Protein AF-A0A845XDM5-F1 (afdb_monomer_lite)

Secondary structure (DSSP, 8-state):
--HHHHHHHHHTT--------TTSHHHHHHHHHHHHHSPPSEEEEEEEEETTEEEEEEEEEEPPPTT--TTSTT---EEEEEE---

Structure (mmCIF, N/CA/C/O backbone):
data_AF-A0A845XDM5-F1
#
_entry.id   AF-A0A845XDM5-F1
#
loop_
_atom_site.group_PDB
_atom_site.id
_atom_site.type_symbol
_atom_site.label_atom_id
_atom_site.label_alt_id
_atom_site.label_comp_id
_atom_site.label_asym_id
_atom_site.label_entity_id
_atom_site.label_seq_id
_atom_site.pdbx_PDB_ins_code
_atom_site.Cartn_x
_atom_site.Cartn_y
_atom_site.Cartn_z
_atom_site.occupancy
_atom_site.B_iso_or_equiv
_atom_site.auth_seq_id
_atom_site.auth_comp_id
_atom_site.auth_asym_id
_atom_site.auth_atom_id
_atom_site.pdbx_PDB_model_num
ATOM 1 N N . MET A 1 1 ? -16.145 0.564 -1.735 1.00 58.22 1 MET A N 1
ATOM 2 C CA . MET A 1 1 ? -16.248 -0.769 -1.115 1.00 58.22 1 MET A CA 1
ATOM 3 C C . MET A 1 1 ? -16.986 -0.608 0.191 1.00 58.22 1 MET A C 1
ATOM 5 O O . MET A 1 1 ? -16.623 0.280 0.957 1.00 58.22 1 MET A O 1
ATOM 9 N N . SER A 1 2 ? -18.062 -1.367 0.392 1.00 61.69 2 SER A N 1
ATOM 10 C CA . SER A 1 2 ? -18.792 -1.324 1.659 1.00 61.69 2 SER A CA 1
ATOM 11 C C . SER A 1 2 ? -18.017 -2.119 2.712 1.00 61.69 2 SER A C 1
ATOM 13 O O . SER A 1 2 ? -17.366 -3.108 2.381 1.00 61.69 2 SER A O 1
ATOM 15 N N . LYS A 1 3 ? -18.085 -1.702 3.978 1.00 59.41 3 LYS A N 1
ATOM 16 C CA . LYS A 1 3 ? -17.386 -2.370 5.090 1.00 59.41 3 LYS A CA 1
ATOM 17 C C . LYS A 1 3 ? -17.844 -3.824 5.279 1.00 59.41 3 LYS A C 1
ATOM 19 O O . LYS A 1 3 ? -17.028 -4.683 5.575 1.00 59.41 3 LYS A O 1
ATOM 24 N N . LYS A 1 4 ? -19.126 -4.108 5.011 1.00 69.88 4 LYS A N 1
ATOM 25 C CA . LYS A 1 4 ? -19.707 -5.462 5.068 1.00 69.88 4 LYS A CA 1
ATOM 26 C C . LYS A 1 4 ? -19.107 -6.413 4.028 1.00 69.88 4 LYS A C 1
ATOM 28 O O . LYS A 1 4 ? -19.161 -7.620 4.197 1.00 69.88 4 LYS A O 1
ATOM 33 N N . THR A 1 5 ? -18.531 -5.867 2.958 1.00 85.44 5 THR A N 1
ATOM 34 C CA . THR A 1 5 ? -18.013 -6.661 1.842 1.00 85.44 5 THR A CA 1
ATOM 35 C C . THR A 1 5 ? -16.686 -7.342 2.181 1.00 85.44 5 THR A C 1
ATOM 37 O O . THR A 1 5 ? -16.488 -8.467 1.751 1.00 85.44 5 THR A O 1
ATOM 40 N N . LEU A 1 6 ? -15.792 -6.707 2.952 1.00 90.19 6 LEU A N 1
ATOM 41 C CA . LEU A 1 6 ? -14.500 -7.323 3.304 1.00 90.19 6 LEU A CA 1
ATOM 42 C C . LEU A 1 6 ? -14.655 -8.430 4.345 1.00 90.19 6 LEU A C 1
ATOM 44 O O . LEU A 1 6 ? -14.086 -9.499 4.169 1.00 90.19 6 LEU A O 1
ATOM 48 N N . ALA A 1 7 ? -15.476 -8.195 5.374 1.00 90.25 7 ALA A N 1
ATOM 49 C CA . ALA A 1 7 ? -15.775 -9.205 6.387 1.00 90.25 7 ALA A CA 1
ATOM 50 C C . ALA A 1 7 ? -16.334 -10.489 5.751 1.00 90.25 7 ALA A C 1
ATOM 52 O O . ALA A 1 7 ? -15.795 -11.560 5.988 1.00 90.25 7 ALA A O 1
ATOM 53 N N . ALA A 1 8 ? -17.316 -10.367 4.850 1.00 92.19 8 ALA A N 1
ATOM 54 C CA . ALA A 1 8 ? -17.890 -11.517 4.152 1.00 92.19 8 ALA A CA 1
ATOM 55 C C . ALA A 1 8 ? -16.863 -12.288 3.299 1.00 92.19 8 ALA A C 1
ATOM 57 O O . ALA A 1 8 ? -16.918 -13.513 3.237 1.00 92.19 8 ALA A O 1
ATOM 58 N N . ILE A 1 9 ? -15.917 -11.591 2.652 1.00 93.38 9 ILE A N 1
ATOM 59 C CA . ILE A 1 9 ? -14.842 -12.240 1.883 1.00 93.38 9 ILE A CA 1
ATOM 60 C C . ILE A 1 9 ? -13.968 -13.089 2.817 1.00 93.38 9 ILE A C 1
ATOM 62 O O . ILE A 1 9 ? -13.792 -14.279 2.558 1.00 93.38 9 ILE A O 1
ATOM 66 N N . VAL A 1 10 ? -13.520 -12.513 3.936 1.00 92.88 10 VAL A N 1
ATOM 67 C CA . VAL A 1 10 ? -12.699 -13.215 4.935 1.00 92.88 10 VAL A CA 1
ATOM 68 C C . VAL A 1 10 ? -13.462 -14.385 5.569 1.00 92.88 10 VAL A C 1
ATOM 70 O O . VAL A 1 10 ? -12.928 -15.485 5.654 1.00 92.88 10 VAL A O 1
ATOM 73 N N . GLU A 1 11 ? -14.724 -14.186 5.959 1.00 94.12 11 GLU A N 1
ATOM 74 C CA . GLU A 1 11 ? -15.586 -15.232 6.538 1.00 94.12 11 GLU A CA 1
ATOM 75 C C . GLU A 1 11 ? -15.816 -16.401 5.573 1.00 94.12 11 GLU A C 1
ATOM 77 O O . GLU A 1 11 ? -15.891 -17.551 5.996 1.00 94.12 11 GLU A O 1
ATOM 82 N N . SER A 1 12 ? -15.881 -16.124 4.268 1.00 95.88 12 SER A N 1
ATOM 83 C CA . SER A 1 12 ? -15.986 -17.156 3.230 1.00 95.88 12 SER A CA 1
ATOM 84 C C . SER A 1 12 ? -14.661 -17.868 2.912 1.00 95.88 12 SER A C 1
ATOM 86 O O . SER A 1 12 ? -14.639 -18.723 2.029 1.00 95.88 12 SER A O 1
ATOM 88 N N . GLY A 1 13 ? -13.567 -17.520 3.602 1.00 94.94 13 GLY A N 1
ATOM 89 C CA . GLY A 1 13 ? -12.239 -18.108 3.404 1.00 94.94 13 GLY A CA 1
ATOM 90 C C . GLY A 1 13 ? -11.522 -17.640 2.136 1.00 94.94 13 GLY A C 1
ATOM 91 O O . GLY A 1 13 ? -10.609 -18.317 1.673 1.00 94.94 13 GLY A O 1
ATOM 92 N N . ASN A 1 14 ? -11.943 -16.514 1.554 1.00 94.94 14 ASN A N 1
ATOM 93 C CA . ASN A 1 14 ? -11.370 -15.976 0.324 1.00 94.94 14 ASN A CA 1
ATOM 94 C C . ASN A 1 14 ? -10.398 -14.824 0.611 1.00 94.94 14 ASN A C 1
ATOM 96 O O . ASN A 1 14 ? -10.610 -14.020 1.520 1.00 94.94 14 ASN A O 1
ATOM 100 N N . ASP A 1 15 ? -9.376 -14.696 -0.234 1.00 93.25 15 ASP A N 1
ATOM 101 C CA . ASP A 1 15 ? -8.462 -13.555 -0.221 1.00 93.25 15 ASP A CA 1
ATOM 102 C C . ASP A 1 15 ? -9.048 -12.347 -0.965 1.00 93.25 15 ASP A C 1
ATOM 104 O O . ASP A 1 15 ? -9.868 -12.475 -1.880 1.00 93.25 15 ASP A O 1
ATOM 108 N N . TYR A 1 16 ? -8.580 -11.146 -0.615 1.00 93.62 16 TYR A N 1
ATOM 109 C CA . TYR A 1 16 ? -8.929 -9.925 -1.335 1.00 93.62 16 TYR A CA 1
ATOM 110 C C . TYR A 1 16 ? -7.710 -9.081 -1.703 1.00 93.62 16 TYR A C 1
ATOM 112 O O . TYR A 1 16 ? -6.728 -8.989 -0.972 1.00 93.62 16 TYR A O 1
ATOM 120 N N . LEU A 1 17 ? -7.837 -8.357 -2.817 1.00 93.81 17 LEU A N 1
ATOM 121 C CA . LEU A 1 17 ? -6.937 -7.275 -3.202 1.00 93.81 17 LEU A CA 1
ATOM 122 C C . LEU A 1 17 ? -7.759 -6.009 -3.443 1.00 93.81 17 LEU A C 1
ATOM 124 O O . LEU A 1 17 ? -8.642 -5.975 -4.301 1.00 93.81 17 LEU A O 1
ATOM 128 N N . VAL A 1 18 ? -7.474 -4.948 -2.686 1.00 92.06 18 VAL A N 1
ATOM 129 C CA . VAL A 1 18 ? -8.220 -3.687 -2.770 1.00 92.06 18 VAL A CA 1
ATOM 130 C C . VAL A 1 18 ? -7.272 -2.529 -3.023 1.00 92.06 18 VAL A C 1
ATOM 132 O O . VAL A 1 18 ? -6.309 -2.309 -2.297 1.00 92.06 18 VAL A O 1
ATOM 135 N N . LYS A 1 19 ? -7.593 -1.727 -4.041 1.00 92.19 19 LYS A N 1
ATOM 136 C CA . LYS A 1 19 ? -6.873 -0.486 -4.323 1.00 92.19 19 LYS A CA 1
ATOM 137 C C . LYS A 1 19 ? -7.269 0.608 -3.331 1.00 92.19 19 LYS A C 1
ATOM 139 O O . LYS A 1 19 ? -8.442 0.983 -3.252 1.00 92.19 19 LYS A O 1
ATOM 144 N N . VAL A 1 20 ? -6.274 1.187 -2.665 1.00 90.31 20 VAL A N 1
ATOM 145 C CA . VAL A 1 20 ? -6.432 2.395 -1.845 1.00 90.31 20 VAL A CA 1
ATOM 146 C C . VAL A 1 20 ? -6.712 3.588 -2.762 1.00 90.31 20 VAL A C 1
ATOM 148 O O . VAL A 1 20 ? -5.993 3.830 -3.734 1.00 90.31 20 VAL A O 1
ATOM 151 N N . LYS A 1 21 ? -7.792 4.329 -2.494 1.00 88.06 21 LYS A N 1
ATOM 152 C CA . LYS A 1 21 ? -8.218 5.483 -3.302 1.00 88.06 21 LYS A CA 1
ATOM 153 C C . LYS A 1 21 ? -7.963 6.794 -2.557 1.00 88.06 21 LYS A C 1
ATOM 155 O O . LYS A 1 21 ? -8.172 6.874 -1.351 1.00 88.06 21 LYS A O 1
ATOM 160 N N . LYS A 1 22 ? -7.615 7.855 -3.295 1.00 88.25 22 LYS A N 1
ATOM 161 C CA . LYS A 1 22 ? -7.345 9.196 -2.736 1.00 88.25 22 LYS A CA 1
ATOM 162 C C . LYS A 1 22 ? -8.542 9.843 -2.027 1.00 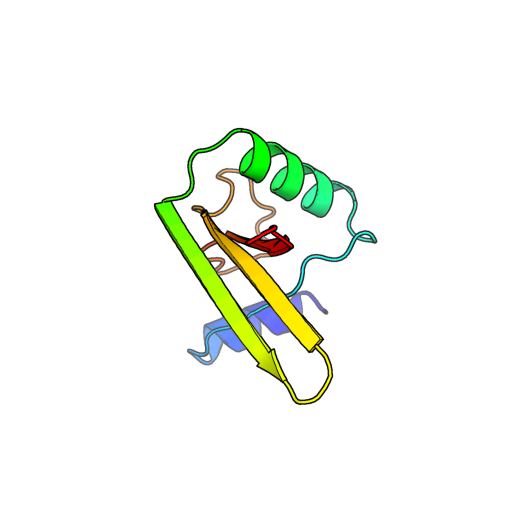88.25 22 LYS A C 1
ATOM 164 O O . LYS A 1 22 ? -8.348 10.695 -1.171 1.00 88.25 22 LYS A O 1
ATOM 169 N N . ASN A 1 23 ? -9.776 9.421 -2.323 1.00 88.19 23 ASN A N 1
ATOM 170 C CA . ASN A 1 23 ? -10.971 9.889 -1.609 1.00 88.19 23 ASN A CA 1
ATOM 171 C C . ASN A 1 23 ? -11.084 9.345 -0.166 1.00 88.19 23 ASN A C 1
ATOM 173 O O . ASN A 1 23 ? -12.050 9.650 0.528 1.00 88.19 23 ASN A O 1
ATOM 177 N N . GLN A 1 24 ? -10.114 8.545 0.287 1.00 85.94 24 GLN A N 1
ATOM 178 C CA . GLN A 1 24 ? -9.924 8.126 1.676 1.00 85.94 24 GLN A CA 1
ATOM 179 C C . GLN A 1 24 ? -8.613 8.733 2.209 1.00 85.94 24 GLN A C 1
ATOM 181 O O . GLN A 1 24 ? -7.634 8.008 2.398 1.00 85.94 24 GLN A O 1
ATOM 186 N N . PRO A 1 25 ? -8.561 10.059 2.429 1.00 89.56 25 PRO A N 1
ATOM 187 C CA . PRO A 1 25 ? -7.305 10.798 2.558 1.00 89.56 25 PRO A CA 1
ATOM 188 C C . PRO A 1 25 ? -6.430 10.316 3.718 1.00 89.56 25 PRO A C 1
ATOM 190 O O . PRO A 1 25 ? -5.240 10.127 3.517 1.00 89.56 25 PRO A O 1
ATOM 193 N N . LYS A 1 26 ? -7.016 10.023 4.889 1.00 90.94 26 LYS A N 1
ATOM 194 C CA . LYS A 1 26 ? -6.263 9.546 6.065 1.00 90.94 26 LYS A CA 1
ATOM 195 C C . LYS A 1 26 ? -5.519 8.238 5.792 1.00 90.94 26 LYS A C 1
ATOM 197 O O . LYS A 1 26 ? -4.328 8.145 6.041 1.00 90.94 26 LYS A O 1
ATOM 202 N N . LEU A 1 27 ? -6.226 7.250 5.241 1.00 91.12 27 LEU A N 1
ATOM 203 C CA . LEU A 1 27 ? -5.642 5.950 4.916 1.00 91.12 27 LEU A CA 1
ATOM 204 C C . LEU A 1 27 ? -4.590 6.072 3.814 1.00 91.12 27 LEU A C 1
ATOM 206 O O . LEU A 1 27 ? -3.532 5.463 3.902 1.00 91.12 27 LEU A O 1
ATOM 210 N N . TYR A 1 28 ? -4.904 6.843 2.770 1.00 93.06 28 TYR A N 1
ATOM 211 C CA . TYR A 1 28 ? -3.984 7.055 1.662 1.00 93.06 28 TYR A CA 1
ATOM 212 C C . TYR A 1 28 ? -2.682 7.695 2.154 1.00 93.06 28 TYR A C 1
ATOM 214 O O . TYR A 1 28 ? -1.614 7.179 1.852 1.00 93.06 28 TYR A O 1
ATOM 222 N N . GLN A 1 29 ? -2.776 8.766 2.948 1.00 93.12 29 GLN A N 1
ATOM 223 C CA . GLN A 1 29 ? -1.616 9.462 3.508 1.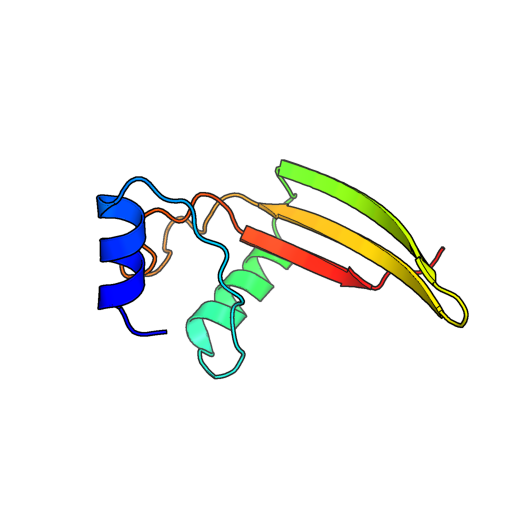00 93.12 29 GLN A CA 1
ATOM 224 C C . GLN A 1 29 ? -0.807 8.563 4.436 1.00 93.12 29 GLN A C 1
ATOM 226 O O . GLN A 1 29 ? 0.403 8.509 4.294 1.00 93.12 29 GLN A O 1
ATOM 231 N N . GLN A 1 30 ? -1.461 7.820 5.331 1.00 93.12 30 GLN A N 1
ATOM 232 C CA . GLN A 1 30 ? -0.783 6.880 6.221 1.00 93.12 30 GLN A CA 1
ATOM 233 C C . GLN A 1 30 ? 0.046 5.854 5.434 1.00 93.12 30 GLN A C 1
ATOM 235 O O . GLN A 1 30 ? 1.250 5.737 5.640 1.00 93.12 30 GLN A O 1
ATOM 240 N N . ILE A 1 31 ? -0.582 5.173 4.469 1.00 94.25 31 ILE A N 1
ATOM 241 C CA . ILE A 1 31 ? 0.086 4.173 3.627 1.00 94.25 31 ILE A CA 1
ATOM 242 C C . ILE A 1 31 ? 1.214 4.805 2.799 1.00 94.25 31 ILE A C 1
ATOM 244 O O . ILE A 1 31 ? 2.286 4.218 2.656 1.00 94.25 31 ILE A O 1
ATOM 248 N N . GLU A 1 32 ? 0.996 5.996 2.242 1.00 93.88 32 GLU A N 1
ATOM 249 C CA . GLU A 1 32 ? 2.007 6.714 1.463 1.00 93.88 32 GLU A CA 1
ATOM 250 C C . GLU A 1 32 ? 3.207 7.124 2.328 1.00 93.88 32 GLU A C 1
ATOM 252 O O . GLU A 1 32 ? 4.344 6.897 1.924 1.00 93.88 32 GLU A O 1
ATOM 257 N N . THR A 1 33 ? 2.979 7.667 3.525 1.00 93.75 33 THR A N 1
ATOM 258 C CA . THR A 1 33 ? 4.037 8.046 4.469 1.00 93.75 33 THR A CA 1
ATOM 259 C C . THR A 1 33 ? 4.845 6.834 4.915 1.00 93.75 33 THR A C 1
ATOM 261 O O . THR A 1 33 ? 6.066 6.838 4.765 1.00 93.75 33 THR A O 1
ATOM 264 N N . GLU A 1 34 ? 4.188 5.782 5.398 1.00 93.31 34 GLU A N 1
ATOM 265 C CA . GLU A 1 34 ? 4.877 4.593 5.907 1.00 93.31 34 GLU A CA 1
ATOM 266 C C . GLU A 1 34 ? 5.659 3.884 4.797 1.00 93.31 34 GLU A C 1
ATOM 268 O O . GLU A 1 34 ? 6.843 3.600 4.956 1.00 93.31 34 GLU A O 1
ATOM 273 N N . SER A 1 35 ? 5.062 3.704 3.615 1.00 93.94 35 SER A N 1
ATOM 274 C CA . SER A 1 35 ? 5.749 3.076 2.474 1.00 93.94 35 SER A CA 1
ATOM 275 C C . SER A 1 35 ? 6.858 3.933 1.844 1.00 93.94 35 SER A C 1
ATOM 277 O O . SER A 1 35 ? 7.542 3.475 0.928 1.00 93.94 35 SER A O 1
ATOM 279 N N . ASN A 1 36 ? 7.019 5.191 2.265 1.00 93.38 36 ASN A N 1
ATOM 280 C CA . ASN A 1 36 ? 8.155 6.042 1.898 1.00 93.38 36 ASN A CA 1
ATOM 281 C C . ASN A 1 36 ? 9.267 6.037 2.960 1.00 93.38 36 ASN A C 1
ATOM 283 O O . ASN A 1 36 ? 10.379 6.462 2.658 1.00 93.38 36 ASN A O 1
ATOM 287 N N . GLN A 1 37 ? 8.976 5.596 4.185 1.00 93.94 37 GLN A N 1
ATOM 288 C CA . GLN A 1 37 ? 9.909 5.623 5.317 1.00 93.94 37 GLN A CA 1
ATOM 289 C C . GLN A 1 37 ? 10.434 4.233 5.682 1.00 93.94 37 GLN A C 1
ATOM 291 O O . GLN A 1 37 ? 11.578 4.096 6.111 1.00 93.94 37 GLN A O 1
ATOM 296 N N . LEU A 1 38 ? 9.602 3.205 5.524 1.00 95.12 38 LEU A 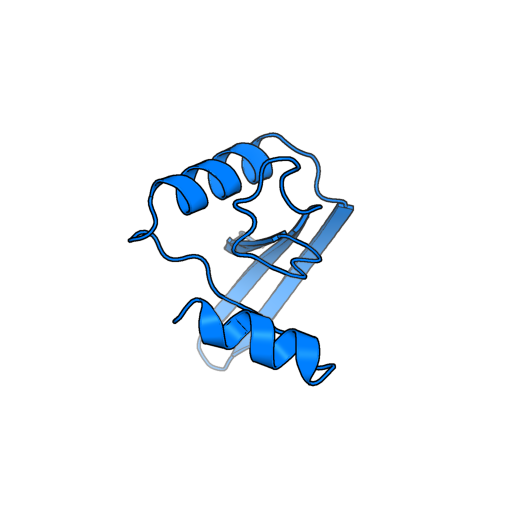N 1
ATOM 297 C CA . LEU A 1 38 ? 9.931 1.832 5.876 1.00 95.12 38 LEU A CA 1
ATOM 298 C C . LEU A 1 38 ? 10.684 1.125 4.746 1.00 95.12 38 LEU A C 1
ATOM 300 O O . LEU A 1 38 ? 10.558 1.458 3.567 1.00 95.12 38 LEU A O 1
ATOM 304 N N . THR A 1 39 ? 11.452 0.100 5.116 1.00 95.69 39 THR A N 1
ATOM 305 C CA . THR A 1 39 ? 12.056 -0.822 4.147 1.00 95.69 39 THR A CA 1
ATOM 306 C C . THR A 1 39 ? 11.037 -1.906 3.791 1.00 95.69 39 THR A C 1
ATOM 308 O O . THR A 1 39 ? 10.458 -2.499 4.701 1.00 95.69 39 THR A O 1
ATOM 311 N N . PRO A 1 40 ? 10.792 -2.192 2.500 1.00 97.56 40 PRO A N 1
ATOM 312 C CA . PRO A 1 40 ? 9.857 -3.242 2.117 1.00 97.56 40 PRO A CA 1
ATOM 313 C C . PRO A 1 40 ? 10.395 -4.627 2.486 1.00 97.56 40 PRO A C 1
ATOM 315 O O . PRO A 1 40 ? 11.577 -4.914 2.293 1.00 97.56 40 PRO A O 1
ATOM 318 N N . ARG A 1 41 ? 9.507 -5.525 2.928 1.00 97.50 41 ARG A N 1
ATOM 319 C CA . ARG A 1 41 ? 9.842 -6.939 3.172 1.00 97.50 41 ARG A CA 1
ATOM 320 C C . ARG A 1 41 ? 10.194 -7.683 1.885 1.00 97.50 41 ARG A C 1
ATOM 322 O O . ARG A 1 41 ? 10.940 -8.656 1.913 1.00 97.50 41 ARG A O 1
ATOM 329 N N . GLN A 1 42 ? 9.636 -7.248 0.754 1.00 97.88 42 GLN A N 1
ATOM 330 C CA . GLN A 1 42 ? 9.945 -7.778 -0.573 1.00 97.88 42 GLN A CA 1
ATOM 331 C C . GLN A 1 42 ? 9.938 -6.662 -1.610 1.00 97.88 42 GLN A C 1
ATOM 333 O O . GLN A 1 42 ? 9.093 -5.767 -1.574 1.00 97.88 42 GLN A O 1
ATOM 338 N N . LYS A 1 43 ? 10.862 -6.749 -2.565 1.00 97.44 43 LYS A N 1
ATOM 339 C CA . LYS A 1 43 ? 11.031 -5.769 -3.633 1.00 97.44 43 LYS A CA 1
ATOM 340 C C . LYS A 1 43 ? 11.318 -6.476 -4.951 1.00 97.44 43 LYS A C 1
ATOM 342 O O . LYS A 1 43 ? 12.236 -7.288 -5.019 1.00 97.44 43 LYS A O 1
ATOM 347 N N . VAL A 1 44 ? 10.542 -6.168 -5.987 1.00 97.44 44 VAL A N 1
ATOM 348 C CA . VAL A 1 44 ? 10.687 -6.759 -7.324 1.00 97.44 44 VAL A CA 1
ATOM 349 C C . VAL A 1 44 ? 10.533 -5.680 -8.388 1.00 97.44 44 VAL A C 1
ATOM 351 O O . VAL A 1 44 ? 9.566 -4.919 -8.377 1.00 97.44 44 VAL A O 1
ATOM 354 N N . THR A 1 45 ? 11.457 -5.648 -9.345 1.00 96.19 45 THR A N 1
ATOM 355 C CA . THR A 1 45 ? 11.293 -4.875 -10.580 1.00 96.19 45 THR A CA 1
ATOM 356 C C . THR A 1 45 ? 10.672 -5.770 -11.643 1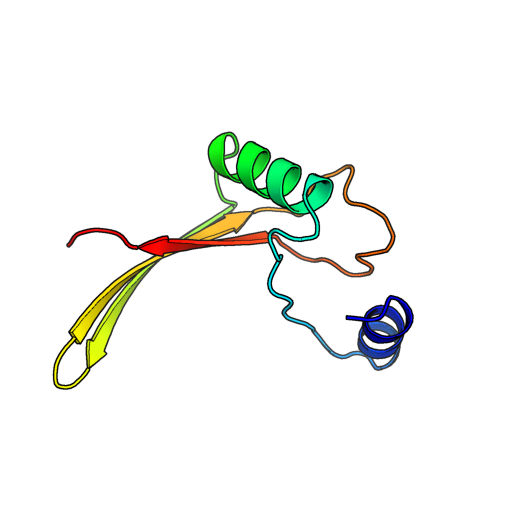.00 96.19 45 THR A C 1
ATOM 358 O O . THR A 1 45 ? 11.182 -6.850 -11.933 1.00 96.19 45 THR A O 1
ATOM 361 N N . HIS A 1 46 ? 9.569 -5.323 -12.232 1.00 96.19 46 HIS A N 1
ATOM 362 C CA . HIS A 1 46 ? 8.850 -6.036 -13.277 1.00 96.19 46 HIS A CA 1
ATOM 363 C C . HIS A 1 46 ? 8.883 -5.244 -14.582 1.00 96.19 46 HIS A C 1
ATOM 365 O O . HIS A 1 46 ? 8.513 -4.068 -14.615 1.00 96.19 46 HIS A O 1
ATOM 371 N N . TYR A 1 47 ? 9.293 -5.905 -15.661 1.00 95.69 47 TYR A N 1
ATOM 372 C CA . TYR A 1 47 ? 9.272 -5.360 -17.012 1.00 95.69 47 TYR A CA 1
ATOM 373 C C . TYR A 1 47 ? 8.190 -6.052 -17.835 1.00 95.69 47 TYR A C 1
ATOM 375 O O . TYR A 1 47 ? 8.142 -7.277 -17.915 1.00 95.69 47 TYR A O 1
ATOM 383 N N . GLU A 1 48 ? 7.351 -5.250 -18.480 1.00 96.00 48 GLU A N 1
ATOM 384 C CA . GLU A 1 48 ? 6.311 -5.714 -19.384 1.00 96.00 48 GLU A CA 1
ATOM 385 C C . GLU A 1 48 ? 6.436 -4.990 -20.727 1.00 96.00 48 GLU A C 1
ATOM 387 O O . GLU A 1 48 ? 6.385 -3.756 -20.798 1.00 96.00 48 GLU A O 1
ATOM 392 N N . LYS A 1 49 ? 6.557 -5.767 -21.807 1.00 95.31 49 LYS A N 1
ATOM 393 C CA . LYS A 1 49 ? 6.506 -5.270 -23.182 1.00 95.31 49 LYS A CA 1
ATOM 394 C C . LYS A 1 49 ? 5.183 -5.657 -23.824 1.00 95.31 49 LYS A C 1
ATOM 396 O O . LYS A 1 49 ? 4.899 -6.833 -24.019 1.00 95.31 49 LYS A O 1
ATOM 401 N N . THR A 1 50 ? 4.414 -4.655 -24.223 1.00 94.38 50 THR A N 1
ATOM 402 C CA . THR A 1 50 ? 3.258 -4.811 -25.118 1.00 94.38 50 THR A CA 1
ATOM 403 C C . THR A 1 50 ? 3.599 -4.238 -26.497 1.00 94.38 50 THR A C 1
ATOM 405 O O . THR A 1 50 ? 4.662 -3.640 -26.671 1.00 94.38 50 THR A O 1
ATOM 408 N N . ARG A 1 51 ? 2.705 -4.383 -27.488 1.00 93.69 51 ARG A N 1
ATOM 409 C CA . ARG A 1 51 ? 2.958 -3.983 -28.889 1.00 93.69 51 ARG A CA 1
ATOM 410 C C . ARG A 1 51 ? 3.542 -2.568 -29.038 1.00 93.69 51 ARG A C 1
ATOM 412 O O . ARG A 1 51 ? 4.473 -2.390 -29.812 1.00 93.69 51 ARG A O 1
ATOM 419 N N . ASN A 1 52 ? 3.024 -1.599 -28.279 1.00 94.75 52 ASN A N 1
ATOM 420 C CA . ASN A 1 52 ? 3.380 -0.180 -28.411 1.00 94.75 52 ASN A CA 1
ATOM 421 C C . ASN A 1 52 ? 3.884 0.455 -27.102 1.00 94.75 52 ASN A C 1
ATOM 423 O O . ASN A 1 52 ? 4.045 1.671 -27.041 1.00 94.75 52 ASN A O 1
ATOM 427 N N . ARG A 1 53 ? 4.086 -0.326 -26.031 1.00 93.44 53 ARG A N 1
ATOM 428 C CA . ARG A 1 53 ? 4.462 0.219 -24.720 1.00 93.44 53 ARG A CA 1
ATOM 429 C C . ARG A 1 53 ? 5.389 -0.720 -23.964 1.00 93.44 53 ARG A C 1
ATOM 431 O O . ARG A 1 53 ? 5.061 -1.887 -23.756 1.00 93.44 53 ARG A O 1
ATOM 438 N N . ASN A 1 54 ? 6.495 -0.152 -23.495 1.00 94.38 54 ASN A N 1
ATOM 439 C CA . ASN A 1 54 ? 7.345 -0.717 -22.456 1.00 94.38 54 ASN A CA 1
ATOM 440 C C . ASN A 1 54 ? 6.891 -0.157 -21.106 1.00 94.38 54 ASN A C 1
ATOM 442 O O . ASN A 1 54 ? 6.749 1.058 -20.969 1.00 94.38 54 ASN A O 1
ATOM 446 N N . THR A 1 55 ? 6.674 -1.022 -20.120 1.00 95.75 55 THR A N 1
ATOM 447 C CA . THR A 1 55 ? 6.361 -0.606 -18.751 1.00 95.75 55 THR A CA 1
ATOM 448 C C . THR A 1 55 ? 7.355 -1.240 -17.798 1.00 95.75 55 THR A C 1
ATOM 450 O O . THR A 1 55 ? 7.514 -2.457 -17.788 1.00 95.75 55 THR A O 1
ATOM 453 N N . TYR A 1 56 ? 7.997 -0.413 -16.981 1.00 96.88 56 TYR A N 1
ATOM 454 C CA . TYR A 1 56 ? 8.848 -0.855 -15.888 1.00 96.88 56 TYR A CA 1
ATOM 455 C C . TYR A 1 56 ? 8.155 -0.465 -14.592 1.00 96.88 56 TYR A C 1
ATOM 457 O O . TYR A 1 56 ? 7.830 0.705 -14.379 1.00 96.88 56 TYR A O 1
ATOM 465 N N . ARG A 1 57 ? 7.880 -1.452 -13.745 1.00 97.19 57 ARG A N 1
ATOM 466 C CA . ARG A 1 57 ? 7.223 -1.254 -12.457 1.00 97.19 57 ARG A CA 1
ATOM 467 C C . ARG A 1 57 ? 8.157 -1.697 -11.354 1.00 97.19 57 ARG A C 1
ATOM 469 O O . ARG A 1 57 ? 8.765 -2.758 -11.456 1.00 97.19 57 ARG A O 1
ATOM 476 N N . LEU A 1 58 ? 8.221 -0.911 -10.296 1.00 97.25 58 LEU A N 1
ATOM 477 C CA . LEU A 1 58 ? 8.762 -1.350 -9.031 1.00 97.25 58 LEU A CA 1
ATOM 478 C C . LEU A 1 58 ? 7.600 -1.759 -8.125 1.00 97.25 58 LEU A C 1
ATOM 480 O O . LEU A 1 58 ? 6.652 -0.996 -7.941 1.00 97.25 58 LEU A O 1
ATOM 484 N N . ILE A 1 59 ? 7.670 -2.979 -7.602 1.00 97.69 59 ILE A N 1
ATOM 485 C CA . ILE A 1 59 ? 6.684 -3.561 -6.697 1.00 97.69 59 ILE A CA 1
ATOM 486 C C . ILE A 1 59 ? 7.359 -3.726 -5.342 1.00 97.69 59 ILE A C 1
ATOM 488 O O . ILE A 1 59 ? 8.357 -4.436 -5.218 1.00 97.69 59 ILE A O 1
ATOM 492 N N . GLU A 1 60 ? 6.807 -3.066 -4.334 1.00 98.00 60 GLU A N 1
ATOM 493 C CA . GLU A 1 60 ? 7.300 -3.079 -2.961 1.00 98.00 60 GLU A CA 1
ATOM 494 C C . GLU A 1 60 ? 6.183 -3.572 -2.045 1.00 98.00 60 GLU A C 1
ATOM 496 O O . GLU A 1 60 ? 5.057 -3.071 -2.095 1.00 98.00 60 GLU A O 1
ATOM 501 N N . VAL A 1 61 ? 6.489 -4.580 -1.233 1.00 98.12 61 VAL A N 1
ATOM 502 C CA . VAL A 1 61 ? 5.549 -5.178 -0.286 1.00 98.12 61 VAL A CA 1
ATOM 503 C C . VAL A 1 61 ? 5.996 -4.834 1.125 1.00 98.12 61 VAL A C 1
ATOM 505 O O . VAL A 1 61 ? 7.164 -5.013 1.462 1.00 98.12 61 VAL A O 1
ATOM 508 N N . PHE A 1 62 ? 5.061 -4.372 1.944 1.00 97.62 62 PHE A N 1
ATOM 509 C CA . PHE A 1 62 ? 5.261 -3.972 3.333 1.00 97.62 62 PHE A CA 1
ATOM 510 C C . PHE A 1 62 ? 4.299 -4.742 4.232 1.00 97.62 62 PHE A C 1
ATOM 512 O O . PHE A 1 62 ? 3.258 -5.229 3.773 1.00 97.62 62 PHE A O 1
ATOM 519 N N . ASP A 1 63 ? 4.634 -4.826 5.511 1.00 95.31 63 ASP A N 1
ATOM 520 C CA . ASP A 1 63 ? 3.677 -5.239 6.530 1.00 95.31 63 ASP A CA 1
ATOM 521 C C . ASP A 1 63 ? 2.544 -4.201 6.642 1.00 95.31 63 ASP A C 1
ATOM 523 O O . ASP A 1 63 ? 2.724 -3.036 6.266 1.00 95.31 63 ASP A O 1
ATOM 527 N N . PRO A 1 64 ? 1.335 -4.610 7.062 1.00 92.56 64 PRO A N 1
ATOM 528 C CA . PRO A 1 64 ? 0.256 -3.664 7.299 1.00 92.56 64 PRO A CA 1
ATOM 529 C C . PRO A 1 64 ? 0.633 -2.698 8.439 1.00 92.56 64 PRO A C 1
ATOM 531 O O . PRO A 1 64 ? 1.281 -3.123 9.396 1.00 92.56 64 PRO A O 1
ATOM 534 N N . PRO A 1 65 ? 0.198 -1.425 8.380 1.00 90.06 65 PRO A N 1
ATOM 535 C CA . PRO A 1 65 ? 0.403 -0.478 9.471 1.00 90.06 65 PRO A CA 1
ATOM 536 C C . PRO A 1 65 ? -0.112 -1.022 10.808 1.00 90.06 65 PRO A C 1
ATOM 538 O O . PRO A 1 65 ? -1.240 -1.516 10.870 1.00 90.06 65 PRO A O 1
ATOM 541 N N . GLU A 1 66 ? 0.655 -0.878 11.892 1.00 87.81 66 GLU A N 1
ATOM 542 C CA . GLU A 1 66 ? 0.246 -1.364 13.225 1.00 87.81 66 GLU A CA 1
ATOM 543 C C . GLU A 1 66 ? -1.075 -0.734 13.697 1.00 87.81 66 GLU A C 1
ATOM 545 O O . GLU A 1 66 ? -1.909 -1.371 14.336 1.00 87.81 66 GLU A O 1
ATOM 550 N N . ASN A 1 67 ? -1.290 0.530 13.339 1.00 89.38 67 ASN A N 1
ATOM 551 C CA . ASN A 1 67 ? -2.476 1.321 13.651 1.00 89.38 67 ASN A CA 1
ATOM 552 C C . ASN A 1 67 ? -3.457 1.404 12.466 1.00 89.38 67 ASN A C 1
ATOM 554 O O . ASN A 1 67 ? -4.176 2.399 12.322 1.00 89.38 67 ASN A O 1
ATOM 558 N N . LEU A 1 68 ? -3.482 0.395 11.589 1.00 89.12 68 LEU A N 1
ATOM 559 C CA . LEU A 1 68 ? -4.449 0.327 10.496 1.00 89.12 68 LEU A CA 1
ATOM 560 C C . LEU A 1 68 ? -5.881 0.305 11.053 1.00 89.12 68 LEU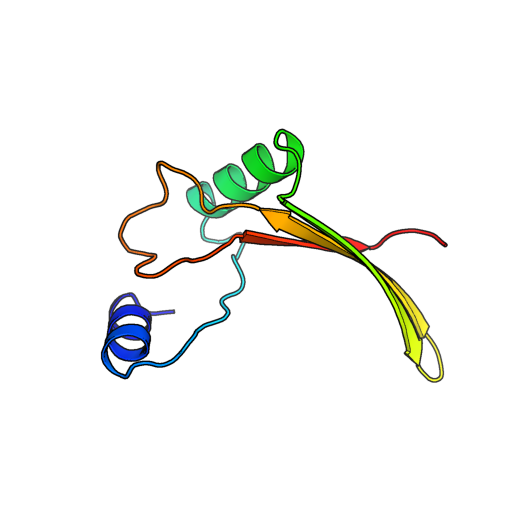 A C 1
ATOM 562 O O . LEU A 1 68 ? -6.196 -0.438 11.980 1.00 89.12 68 LEU A O 1
ATOM 566 N N . ASP A 1 69 ? -6.768 1.113 10.464 1.00 87.19 69 ASP A N 1
ATOM 567 C CA . ASP A 1 69 ? -8.182 1.153 10.854 1.00 87.19 69 ASP A CA 1
ATOM 568 C C . ASP A 1 69 ? -8.770 -0.278 10.861 1.00 87.19 69 ASP A C 1
ATOM 570 O O . ASP A 1 69 ? -8.762 -0.921 9.803 1.00 87.19 69 ASP A O 1
ATOM 574 N N . PRO A 1 70 ? -9.320 -0.763 11.996 1.00 86.88 70 PRO A N 1
ATOM 575 C CA . PRO A 1 70 ? -9.804 -2.138 12.147 1.00 86.88 70 PRO A CA 1
ATOM 576 C C . PRO A 1 70 ? -10.844 -2.576 11.113 1.00 86.88 70 PRO A C 1
ATOM 578 O O . PRO A 1 70 ? -11.087 -3.767 10.946 1.0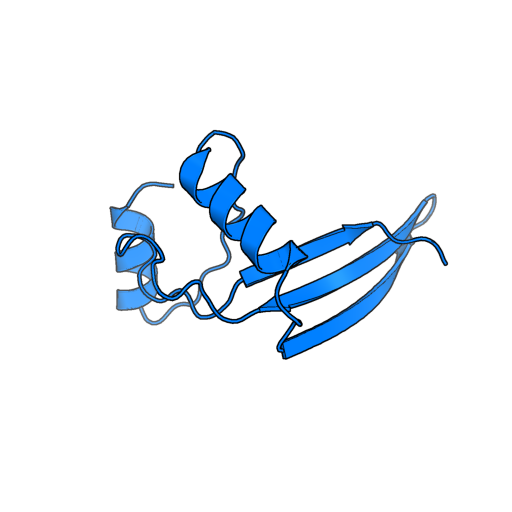0 86.88 70 PRO A O 1
ATOM 581 N N . LYS A 1 71 ? -11.463 -1.640 10.378 1.00 86.50 71 LYS A N 1
ATOM 582 C CA . LYS A 1 71 ? -12.338 -1.967 9.241 1.00 86.50 71 LYS A CA 1
ATOM 583 C C . LYS A 1 71 ? -11.627 -2.717 8.104 1.00 86.50 71 LYS A C 1
ATOM 585 O O . LYS A 1 71 ? -12.312 -3.283 7.254 1.00 86.50 71 LYS A O 1
ATOM 590 N N . TRP A 1 72 ? -10.295 -2.676 8.035 1.00 89.31 72 TRP A N 1
ATOM 591 C CA . TRP A 1 72 ? -9.476 -3.417 7.069 1.00 89.31 72 TRP A CA 1
ATOM 592 C C . TRP A 1 72 ? -9.136 -4.810 7.605 1.00 89.31 72 TRP A C 1
ATOM 594 O O . TRP A 1 72 ? -7.975 -5.175 7.770 1.00 89.31 72 TRP A O 1
ATOM 604 N N . ILE A 1 73 ? -10.187 -5.567 7.913 1.00 89.31 73 ILE A N 1
ATOM 605 C CA . ILE A 1 73 ? -10.111 -6.899 8.515 1.00 89.31 73 ILE A CA 1
ATOM 606 C C . ILE A 1 73 ? -9.353 -7.846 7.586 1.00 89.31 73 ILE A C 1
ATOM 608 O O . ILE A 1 73 ? -9.696 -7.946 6.412 1.00 89.31 73 ILE A O 1
ATOM 612 N N . GLY A 1 74 ? -8.370 -8.568 8.127 1.00 90.06 74 GLY A N 1
ATOM 613 C CA . GLY A 1 74 ? -7.607 -9.566 7.374 1.00 90.06 74 GLY A CA 1
ATOM 614 C C . GLY A 1 74 ? -6.552 -8.979 6.432 1.00 90.06 74 GLY A C 1
ATOM 615 O O . GLY A 1 74 ? -6.044 -9.694 5.574 1.00 90.06 74 GLY A O 1
ATOM 616 N N . ALA A 1 75 ? -6.205 -7.693 6.563 1.00 93.44 75 ALA A N 1
ATOM 617 C CA . ALA A 1 75 ? -5.145 -7.091 5.760 1.00 93.44 75 ALA A CA 1
ATOM 618 C C . ALA A 1 75 ? -3.790 -7.758 6.054 1.00 93.44 75 ALA A C 1
ATOM 620 O O . ALA A 1 75 ? -3.215 -7.562 7.119 1.00 93.44 75 ALA A O 1
ATOM 621 N N . GLY A 1 76 ? -3.277 -8.531 5.093 1.00 94.62 76 GLY A N 1
ATOM 622 C CA . GLY A 1 76 ? -2.006 -9.247 5.245 1.00 94.62 76 GLY A CA 1
ATOM 623 C C . GLY A 1 76 ? -0.765 -8.451 4.832 1.00 94.62 76 GLY A C 1
ATOM 624 O O . GLY A 1 76 ? 0.330 -8.748 5.294 1.00 94.62 76 GLY A O 1
ATOM 625 N N . CYS A 1 77 ? -0.900 -7.465 3.939 1.00 95.88 77 CYS A N 1
ATOM 626 C CA . CYS A 1 77 ? 0.211 -6.611 3.513 1.00 95.88 77 CYS A CA 1
ATOM 627 C C . CYS A 1 77 ? -0.264 -5.345 2.793 1.00 95.88 77 CYS A C 1
ATOM 629 O O . CYS A 1 77 ? -1.413 -5.243 2.353 1.00 95.88 77 CYS A O 1
ATOM 631 N N . VAL A 1 78 ? 0.661 -4.402 2.627 1.00 96.75 78 VAL A N 1
ATOM 632 C CA . VAL A 1 78 ? 0.524 -3.248 1.736 1.00 96.75 78 VAL A CA 1
ATOM 633 C C . VAL A 1 78 ? 1.418 -3.457 0.520 1.00 96.75 78 VAL A C 1
ATOM 635 O O . VAL A 1 78 ? 2.598 -3.768 0.656 1.00 96.75 78 VAL A O 1
ATOM 638 N N . ILE A 1 79 ? 0.863 -3.256 -0.676 1.00 97.06 79 ILE A N 1
ATOM 639 C CA . ILE A 1 79 ? 1.600 -3.352 -1.940 1.00 97.06 79 ILE A CA 1
ATOM 640 C C . ILE A 1 79 ? 1.636 -1.971 -2.587 1.00 97.06 79 ILE A C 1
ATOM 642 O O . ILE A 1 79 ? 0.596 -1.411 -2.948 1.00 97.06 79 ILE A O 1
ATOM 646 N N . LYS A 1 80 ? 2.841 -1.435 -2.767 1.00 96.44 80 LYS A N 1
ATOM 647 C CA . LYS A 1 80 ? 3.097 -0.202 -3.509 1.00 96.44 80 LYS A CA 1
ATOM 648 C C . LYS A 1 80 ? 3.625 -0.557 -4.890 1.00 96.44 80 LYS A C 1
ATOM 650 O O . LYS A 1 80 ? 4.543 -1.360 -5.029 1.00 96.44 80 LYS A O 1
ATOM 655 N N . VAL A 1 81 ? 3.037 0.059 -5.910 1.00 95.88 81 VAL A N 1
ATOM 656 C CA . VAL A 1 81 ? 3.475 -0.086 -7.300 1.00 95.88 81 VAL A CA 1
ATOM 657 C C . VAL A 1 81 ? 3.790 1.297 -7.846 1.00 95.88 81 VAL A C 1
ATOM 659 O O . VAL A 1 81 ? 2.910 2.158 -7.884 1.00 95.88 81 VAL A O 1
ATOM 662 N N . SER A 1 82 ? 5.029 1.504 -8.274 1.00 95.31 82 SER A N 1
ATOM 663 C CA . SER A 1 82 ? 5.494 2.741 -8.904 1.00 95.31 82 SER A CA 1
ATOM 664 C C . SER A 1 82 ? 6.072 2.451 -10.287 1.00 95.31 82 SER A C 1
ATOM 666 O O . SER A 1 82 ? 6.566 1.356 -10.554 1.00 95.31 82 SER A O 1
ATOM 668 N N . GLU A 1 83 ? 5.977 3.415 -11.202 1.00 94.38 83 GLU A N 1
ATOM 669 C CA . GLU A 1 83 ? 6.727 3.338 -12.457 1.00 94.38 83 GLU A CA 1
ATOM 670 C C . GLU A 1 83 ? 8.206 3.620 -12.170 1.00 94.38 83 GLU A C 1
ATOM 672 O O . GLU A 1 83 ? 8.538 4.520 -11.397 1.00 94.38 83 GLU A O 1
ATOM 677 N N . THR A 1 84 ? 9.093 2.851 -12.795 1.00 91.88 84 THR A N 1
ATOM 678 C CA . THR A 1 84 ? 10.541 3.080 -12.753 1.00 91.88 84 THR A CA 1
ATOM 679 C C . THR A 1 84 ? 11.080 3.289 -14.164 1.00 91.88 84 THR A C 1
ATOM 681 O O . THR A 1 84 ? 10.383 3.071 -15.156 1.00 91.88 84 THR A O 1
ATOM 684 N N . LYS A 1 85 ? 12.322 3.754 -14.262 1.00 82.12 85 LYS A N 1
ATOM 685 C CA . LYS A 1 85 ? 13.084 3.756 -15.513 1.00 82.12 85 LYS A CA 1
ATOM 686 C C . LYS A 1 85 ? 13.836 2.417 -15.666 1.00 82.12 85 LYS A C 1
ATOM 688 O O . LYS A 1 85 ? 13.975 1.719 -14.655 1.00 82.12 85 LYS A O 1
ATOM 693 N N . PRO A 1 86 ? 14.237 2.047 -16.899 1.00 71.81 86 PRO A N 1
ATOM 694 C CA . PRO A 1 86 ? 15.126 0.912 -17.147 1.00 71.81 86 PRO A CA 1
ATOM 695 C C . PRO A 1 86 ? 16.436 1.013 -16.364 1.00 71.81 86 PRO A C 1
ATOM 697 O O . PRO A 1 86 ? 16.874 2.161 -16.109 1.00 71.81 86 PRO A O 1
#

Sequence (86 aa):
MSKKTLAAIVESGNDYLVKVKKNQPKLYQQIETESNQLTPRQKVTHYEKTRNRNTYRLIEVFDPPENLDPKWIGAGCVIKVSETKP

Radius of gyration: 15.05 Å; chains: 1; bounding box: 35×29×42 Å

pLDDT: mean 91.54, std 7.69, range [58.22, 98.12]

Foldseek 3Di:
DDLVVQVVCVVVVHDDDDDDDCVVVVQVVVLVVCVVPDAAPDWDWDWDDDPPDIWIKIKGKHAPDPPPDCSNPPDGIDIDIDTDDD